Protein AF-A0A4Q6J712-F1 (afdb_monomer_lite)

Secondary structure (DSSP, 8-state):
-----SSTTTS-HHHHHHHHHHHHHHHH--SS-----HHHHHHHHHHHHHHHHHTTTHHHHHHHHHHHHHTTSSPPPHHHHHHHHHHHHSPPPHHHHHHHHHHTTS--

pLDDT: mean 82.91, std 13.3, range [40.34, 94.38]

Radius of gyration: 16.76 Å; chains: 1; bounding box: 39×38×44 Å

Foldseek 3Di:
DPDVDPALLVDDLVRLVVLLVVLVCLLVPPPPPDDPDPVSVVSNVVSVVSNCRSLVCLVVVLVVVVVCVVVVVDDADPVRVVVSVVPNPDDRHSVSVNVVCVVVVVDD

Sequence (108 aa):
MNIDVDFPYELTKEQWGAARGNAREQMRGNNVQVRCTKSAHSGMISAAKMLDWLDFGVRKDLEEQLKQVQSGQKVLTGFARARFIYRLEHPTSYRDVINKAKRLGLIQ

Structure (mmCIF, N/CA/C/O backbone):
data_AF-A0A4Q6J712-F1
#
_entry.id   AF-A0A4Q6J712-F1
#
loop_
_atom_site.group_PDB
_atom_site.id
_atom_site.type_symbol
_atom_site.label_atom_id
_atom_site.label_alt_id
_atom_site.label_comp_id
_atom_site.label_asym_id
_atom_site.label_entity_id
_atom_site.label_seq_id
_atom_site.pdbx_PDB_ins_code
_atom_site.Cartn_x
_atom_site.Cartn_y
_atom_site.Cartn_z
_atom_site.occupancy
_atom_site.B_iso_or_equiv
_atom_site.auth_seq_id
_atom_site.auth_comp_id
_atom_site.auth_asym_id
_atom_site.auth_atom_id
_atom_site.pdbx_PDB_model_num
ATOM 1 N N . MET A 1 1 ? 13.234 -9.774 -19.012 1.00 40.34 1 MET A N 1
ATOM 2 C CA . MET A 1 1 ? 12.251 -10.627 -18.318 1.00 40.34 1 MET A CA 1
ATOM 3 C C . MET A 1 1 ? 10.941 -9.853 -18.326 1.00 40.34 1 MET A C 1
ATOM 5 O O . MET A 1 1 ? 10.779 -8.965 -17.503 1.00 40.34 1 MET A O 1
ATOM 9 N N . ASN A 1 2 ? 10.097 -10.066 -19.343 1.00 40.88 2 ASN A N 1
ATOM 10 C CA . ASN A 1 2 ? 8.717 -9.576 -19.313 1.00 40.88 2 ASN A CA 1
ATOM 11 C C . ASN A 1 2 ? 7.984 -10.528 -18.383 1.00 40.88 2 ASN A C 1
ATOM 13 O O . ASN A 1 2 ? 7.743 -11.676 -18.742 1.00 40.88 2 ASN A O 1
ATOM 17 N N . ILE A 1 3 ? 7.789 -10.097 -17.146 1.00 48.16 3 ILE A N 1
ATOM 18 C CA . ILE A 1 3 ? 6.886 -10.782 -16.240 1.00 48.16 3 ILE A CA 1
ATOM 19 C C . ILE A 1 3 ? 5.553 -10.084 -16.500 1.00 48.16 3 ILE A C 1
ATOM 21 O O . ILE A 1 3 ? 5.432 -8.896 -16.196 1.00 48.16 3 ILE A O 1
ATOM 25 N N . ASP A 1 4 ? 4.623 -10.779 -17.156 1.00 61.62 4 ASP A N 1
ATOM 26 C CA . ASP A 1 4 ? 3.230 -10.347 -17.303 1.00 61.62 4 ASP A CA 1
ATOM 27 C C . ASP A 1 4 ? 2.597 -10.392 -15.910 1.00 61.62 4 ASP A C 1
ATOM 29 O O . ASP A 1 4 ? 2.051 -11.404 -15.482 1.00 61.62 4 ASP A O 1
ATOM 33 N N . VAL A 1 5 ? 2.829 -9.328 -15.143 1.00 73.62 5 VAL A N 1
ATOM 34 C CA . VAL A 1 5 ? 2.343 -9.177 -13.775 1.00 73.62 5 VAL A CA 1
ATOM 35 C C . VAL A 1 5 ? 1.210 -8.183 -13.800 1.00 73.62 5 VAL A C 1
ATOM 37 O O . VAL A 1 5 ? 1.431 -6.985 -13.999 1.00 73.62 5 VAL A O 1
ATOM 40 N N . ASP A 1 6 ? 0.010 -8.682 -13.546 1.00 81.75 6 ASP A N 1
ATOM 41 C CA . ASP A 1 6 ? -1.177 -7.845 -13.481 1.00 81.75 6 ASP A CA 1
ATOM 42 C C . ASP A 1 6 ? -1.230 -7.104 -12.138 1.00 81.75 6 ASP A C 1
ATOM 44 O O . ASP A 1 6 ? -1.697 -5.958 -12.062 1.00 81.75 6 ASP A O 1
ATOM 48 N N . PHE A 1 7 ? -0.683 -7.713 -11.071 1.00 86.50 7 PHE A N 1
ATOM 49 C CA . PHE A 1 7 ? -0.793 -7.170 -9.719 1.00 86.50 7 PHE A CA 1
ATOM 50 C C . PHE A 1 7 ? 0.498 -7.185 -8.881 1.00 86.50 7 PHE A C 1
ATOM 52 O O . PHE A 1 7 ? 1.276 -8.135 -8.886 1.00 86.50 7 PHE A O 1
ATOM 59 N N . PRO A 1 8 ? 0.706 -6.171 -8.020 1.00 88.44 8 PRO A N 1
ATOM 60 C CA . PRO A 1 8 ? 1.945 -6.017 -7.251 1.00 88.44 8 PRO A CA 1
ATOM 61 C C . PRO A 1 8 ? 2.172 -7.103 -6.188 1.00 88.44 8 PRO A C 1
ATOM 63 O O . PRO A 1 8 ? 3.296 -7.243 -5.710 1.00 88.44 8 PRO A O 1
ATOM 66 N N . TYR A 1 9 ? 1.134 -7.846 -5.782 1.00 90.62 9 TYR A N 1
ATOM 67 C CA . TYR A 1 9 ? 1.257 -8.957 -4.830 1.00 90.62 9 TYR A CA 1
ATOM 68 C C . TYR A 1 9 ? 1.797 -10.246 -5.468 1.00 90.62 9 TYR A C 1
ATOM 70 O O . TYR A 1 9 ? 2.195 -11.146 -4.736 1.00 90.62 9 TYR A O 1
ATOM 78 N N . GLU A 1 10 ? 1.827 -10.330 -6.800 1.00 90.75 10 GLU A N 1
ATOM 79 C CA . GLU A 1 10 ? 2.371 -11.473 -7.549 1.00 90.75 10 GLU A CA 1
ATOM 80 C C . GLU A 1 10 ? 3.896 -11.376 -7.708 1.00 90.75 10 GLU A C 1
ATOM 82 O O . GLU A 1 10 ? 4.577 -12.381 -7.899 1.00 90.75 10 GLU A O 1
ATOM 87 N N . LEU A 1 11 ? 4.452 -10.165 -7.578 1.00 90.25 11 LEU A N 1
ATOM 88 C CA . LEU A 1 11 ? 5.896 -9.942 -7.513 1.00 90.25 11 LEU A CA 1
ATOM 89 C C . LEU A 1 11 ? 6.480 -10.603 -6.273 1.00 90.25 11 LEU A C 1
ATOM 91 O O . LEU A 1 11 ? 5.859 -10.572 -5.216 1.00 90.25 11 LEU A O 1
ATOM 95 N N . THR A 1 12 ? 7.723 -11.075 -6.334 1.00 92.25 12 THR A N 1
ATOM 96 C CA . THR A 1 12 ? 8.457 -11.407 -5.107 1.00 92.25 12 THR A CA 1
ATOM 97 C C . THR A 1 12 ? 8.766 -10.140 -4.299 1.00 92.25 12 THR A C 1
ATOM 99 O O . THR A 1 12 ? 8.813 -9.026 -4.827 1.00 92.25 12 THR A O 1
ATOM 102 N N . LYS A 1 13 ? 9.046 -10.293 -2.997 1.00 91.88 13 LYS A N 1
ATOM 103 C CA . LYS A 1 13 ? 9.449 -9.170 -2.127 1.00 91.88 13 LYS A CA 1
ATOM 104 C C . LYS A 1 13 ? 10.646 -8.393 -2.693 1.00 91.88 13 LYS A C 1
ATOM 106 O O . LYS A 1 13 ? 10.699 -7.171 -2.567 1.00 91.88 13 LYS A O 1
ATOM 111 N N . GLU A 1 14 ? 11.600 -9.102 -3.287 1.00 92.38 14 GLU A N 1
ATOM 112 C CA . GLU A 1 14 ? 12.807 -8.531 -3.892 1.00 92.38 14 GLU A CA 1
ATOM 113 C C . GLU A 1 14 ? 12.472 -7.742 -5.158 1.00 92.38 14 GLU A C 1
ATOM 115 O O . GLU A 1 14 ? 12.893 -6.594 -5.287 1.00 92.38 14 GLU A O 1
ATOM 120 N N . GLN A 1 15 ? 11.646 -8.309 -6.043 1.00 91.81 15 GLN A N 1
ATOM 121 C CA . GLN A 1 15 ? 11.182 -7.638 -7.260 1.00 91.81 15 GLN A CA 1
ATOM 122 C C . GLN A 1 15 ? 10.377 -6.377 -6.938 1.00 91.81 15 GLN A C 1
ATOM 124 O O . GLN A 1 15 ? 10.630 -5.315 -7.506 1.00 91.81 15 GLN A O 1
ATOM 129 N N . TRP A 1 16 ? 9.455 -6.464 -5.976 1.00 93.19 16 TRP A N 1
ATOM 130 C CA . TRP A 1 16 ? 8.687 -5.314 -5.504 1.00 93.19 16 TRP A CA 1
ATOM 131 C C . TRP A 1 16 ? 9.599 -4.244 -4.893 1.00 93.19 16 TRP A C 1
ATOM 133 O O . TRP A 1 16 ? 9.451 -3.055 -5.179 1.00 93.19 16 TRP A O 1
ATOM 143 N N . GLY A 1 17 ? 10.576 -4.658 -4.079 1.00 90.38 17 GLY A N 1
ATOM 144 C CA . GLY A 1 17 ? 11.555 -3.761 -3.466 1.00 90.38 17 GLY A CA 1
ATOM 145 C C . GLY A 1 17 ? 12.397 -3.018 -4.504 1.00 90.38 17 GLY A C 1
ATOM 146 O O . GLY A 1 17 ? 12.526 -1.796 -4.417 1.00 90.38 17 GLY A O 1
ATOM 147 N N . ALA A 1 18 ? 12.903 -3.734 -5.509 1.00 89.94 18 ALA A N 1
ATOM 148 C CA . ALA A 1 18 ? 13.672 -3.165 -6.610 1.00 89.94 18 ALA A CA 1
ATOM 149 C C . ALA A 1 18 ? 12.828 -2.196 -7.455 1.00 89.94 18 ALA A C 1
ATOM 151 O O . ALA A 1 18 ? 13.234 -1.054 -7.669 1.00 89.94 18 ALA A O 1
ATOM 152 N N . ALA A 1 19 ? 11.619 -2.598 -7.863 1.00 89.56 19 ALA A N 1
ATOM 153 C CA . ALA A 1 19 ? 10.712 -1.750 -8.641 1.00 89.56 19 ALA A CA 1
ATOM 154 C C . ALA A 1 19 ? 10.364 -0.451 -7.898 1.00 89.56 19 ALA A C 1
ATOM 156 O O . ALA A 1 19 ? 10.378 0.638 -8.477 1.00 89.56 19 ALA A O 1
ATOM 157 N N . ARG A 1 20 ? 10.111 -0.547 -6.588 1.00 89.75 20 ARG A N 1
ATOM 158 C CA . ARG A 1 20 ? 9.811 0.613 -5.747 1.00 89.75 20 ARG A CA 1
ATOM 159 C C . ARG A 1 20 ? 11.020 1.518 -5.535 1.00 89.75 20 ARG A C 1
ATOM 161 O O . ARG A 1 20 ? 10.856 2.738 -5.504 1.00 89.75 20 ARG A O 1
ATOM 168 N N . GLY A 1 21 ? 12.211 0.941 -5.375 1.00 88.19 21 GLY A N 1
ATOM 169 C CA . GLY A 1 21 ? 13.473 1.678 -5.307 1.00 88.19 21 GLY A CA 1
ATOM 170 C C . GLY A 1 21 ? 13.701 2.501 -6.573 1.00 88.19 21 GLY A C 1
ATOM 171 O O . GLY A 1 21 ? 13.834 3.720 -6.486 1.00 88.19 21 GLY A O 1
ATOM 172 N N . ASN A 1 22 ? 13.600 1.855 -7.735 1.00 87.69 22 ASN A N 1
ATOM 173 C CA . ASN A 1 22 ? 13.773 2.488 -9.043 1.00 87.69 22 ASN A CA 1
ATOM 174 C C . ASN A 1 22 ? 12.756 3.615 -9.278 1.00 87.69 22 ASN A C 1
ATOM 176 O O . ASN A 1 22 ? 13.125 4.715 -9.681 1.00 87.69 22 ASN A O 1
ATOM 180 N N . ALA A 1 23 ? 11.473 3.383 -8.981 1.00 86.88 23 ALA A N 1
ATOM 181 C CA . ALA A 1 23 ? 10.446 4.413 -9.136 1.00 86.88 23 ALA A CA 1
ATOM 182 C C . ALA A 1 23 ? 10.679 5.612 -8.194 1.00 86.88 23 ALA A C 1
ATOM 184 O O . ALA A 1 23 ? 10.456 6.762 -8.570 1.00 86.88 23 ALA A O 1
ATOM 185 N N . ARG A 1 24 ? 11.180 5.380 -6.973 1.00 85.81 24 ARG A N 1
ATOM 186 C CA . ARG A 1 24 ? 11.558 6.466 -6.053 1.00 85.81 24 ARG A CA 1
ATOM 187 C C . ARG A 1 24 ? 12.774 7.244 -6.529 1.00 85.81 24 ARG A C 1
ATOM 189 O O . ARG A 1 24 ? 12.794 8.460 -6.376 1.00 85.81 24 ARG A O 1
ATOM 196 N N . GLU A 1 25 ? 13.770 6.566 -7.078 1.00 84.62 25 GLU A N 1
ATOM 197 C CA . GLU A 1 25 ? 14.951 7.205 -7.654 1.00 84.62 25 GLU A CA 1
ATOM 198 C C . GLU A 1 25 ? 14.566 8.099 -8.841 1.00 84.62 25 GLU A C 1
ATOM 200 O O . GLU A 1 25 ? 14.935 9.271 -8.876 1.00 84.62 25 GLU A O 1
ATOM 205 N N . GLN A 1 26 ? 13.695 7.605 -9.726 1.00 81.44 26 GLN A N 1
ATOM 206 C CA . GLN A 1 26 ? 13.124 8.397 -10.818 1.00 81.44 26 GLN A CA 1
ATOM 207 C C . GLN A 1 26 ? 12.333 9.614 -10.312 1.00 81.44 26 GLN A C 1
ATOM 209 O O . GLN A 1 26 ? 12.466 10.702 -10.869 1.00 81.44 26 GLN A O 1
ATOM 214 N N . MET A 1 27 ? 11.546 9.460 -9.239 1.00 77.75 27 MET A N 1
ATOM 215 C CA . MET A 1 27 ? 10.787 10.558 -8.621 1.00 77.75 27 MET A CA 1
ATOM 216 C C . MET A 1 27 ? 11.663 11.605 -7.938 1.00 77.75 27 MET A C 1
ATOM 218 O O . MET A 1 27 ? 11.317 12.785 -7.952 1.00 77.75 27 MET A O 1
ATOM 222 N N . ARG A 1 28 ? 12.782 11.197 -7.327 1.00 73.19 28 ARG A N 1
ATOM 223 C CA . ARG A 1 28 ? 13.741 12.141 -6.737 1.00 73.19 28 ARG A CA 1
ATOM 224 C C . ARG A 1 28 ? 14.414 13.005 -7.801 1.00 73.19 28 ARG A C 1
ATOM 226 O O . ARG A 1 28 ? 14.949 14.051 -7.452 1.00 73.19 28 ARG A O 1
ATOM 233 N N . GLY A 1 29 ? 14.330 12.587 -9.067 1.00 63.44 29 GLY A N 1
ATOM 234 C CA . GLY A 1 29 ? 15.176 13.081 -10.133 1.00 63.44 29 GLY A CA 1
ATOM 235 C C . GLY A 1 29 ? 16.582 12.584 -9.848 1.00 63.44 29 GLY A C 1
ATOM 236 O O . GLY A 1 29 ? 17.141 12.882 -8.794 1.00 63.44 29 GLY A O 1
ATOM 237 N N . ASN A 1 30 ? 17.156 11.793 -10.755 1.00 56.06 30 ASN A N 1
ATOM 238 C CA . ASN A 1 30 ? 18.587 11.497 -10.719 1.00 56.06 30 ASN A CA 1
ATOM 239 C C . ASN A 1 30 ? 19.321 12.781 -10.307 1.00 56.06 30 ASN A C 1
ATOM 241 O O . ASN A 1 30 ? 19.102 13.795 -10.959 1.00 56.06 30 ASN A O 1
ATOM 245 N N . ASN A 1 31 ? 20.168 12.756 -9.269 1.00 49.97 31 ASN A N 1
ATOM 246 C CA . ASN A 1 31 ? 20.982 13.895 -8.780 1.00 49.97 31 ASN A CA 1
ATOM 247 C C . ASN A 1 31 ? 21.884 14.549 -9.862 1.00 49.97 31 ASN A C 1
ATOM 249 O O . ASN A 1 31 ? 22.738 15.383 -9.577 1.00 49.97 31 ASN A O 1
ATOM 253 N N . VAL A 1 32 ? 21.725 14.140 -11.113 1.00 51.25 32 VAL A N 1
ATOM 254 C CA . VAL A 1 32 ? 22.223 14.752 -12.328 1.00 51.25 32 VAL A CA 1
ATOM 255 C C . VAL A 1 32 ? 21.392 16.008 -12.589 1.00 51.25 32 VAL A C 1
ATOM 257 O O . VAL A 1 32 ? 20.167 15.967 -12.538 1.00 51.25 32 VAL A O 1
ATOM 260 N N . GLN A 1 33 ? 22.036 17.133 -12.897 1.00 48.88 33 GLN A N 1
ATOM 261 C CA . GLN A 1 33 ? 21.367 18.341 -13.393 1.00 48.88 33 GLN A CA 1
ATOM 262 C C . GLN A 1 33 ? 20.670 18.050 -14.734 1.00 48.88 33 GLN A C 1
ATOM 264 O O . GLN A 1 33 ? 21.153 18.401 -15.808 1.00 48.88 33 GLN A O 1
ATOM 269 N N . VAL A 1 34 ? 19.527 17.374 -14.704 1.00 52.91 34 VAL A N 1
ATOM 270 C CA . VAL A 1 34 ? 18.690 17.200 -15.880 1.00 52.91 34 VAL A CA 1
ATOM 271 C C . VAL A 1 34 ? 17.963 18.524 -16.053 1.00 52.91 34 VAL A C 1
ATOM 273 O O . VAL A 1 34 ? 17.148 18.902 -15.212 1.00 52.91 34 VAL A O 1
ATOM 276 N N . ARG A 1 35 ? 18.260 19.264 -17.132 1.00 52.31 35 ARG A N 1
ATOM 277 C CA . ARG A 1 35 ? 17.396 20.371 -17.573 1.00 52.31 35 ARG A CA 1
ATOM 278 C C . ARG A 1 35 ? 15.958 19.857 -17.540 1.00 52.31 35 ARG A C 1
ATOM 280 O O . ARG A 1 35 ? 15.673 18.863 -18.209 1.00 52.31 35 ARG A O 1
ATOM 287 N N . CYS A 1 36 ? 15.075 20.509 -16.780 1.00 53.47 36 CYS A N 1
ATOM 288 C CA . CYS A 1 36 ? 13.650 20.184 -16.759 1.00 53.47 36 CYS A CA 1
ATOM 289 C C . CYS A 1 36 ? 13.097 20.262 -18.188 1.00 53.47 36 CYS A C 1
ATOM 291 O O . CYS A 1 36 ? 12.796 21.331 -18.711 1.00 53.47 36 CYS A O 1
ATOM 293 N N . THR A 1 37 ? 13.023 19.110 -18.841 1.00 60.28 37 THR A N 1
ATOM 294 C CA . THR A 1 37 ? 12.505 18.916 -20.193 1.00 60.28 37 THR A CA 1
ATOM 295 C C . THR A 1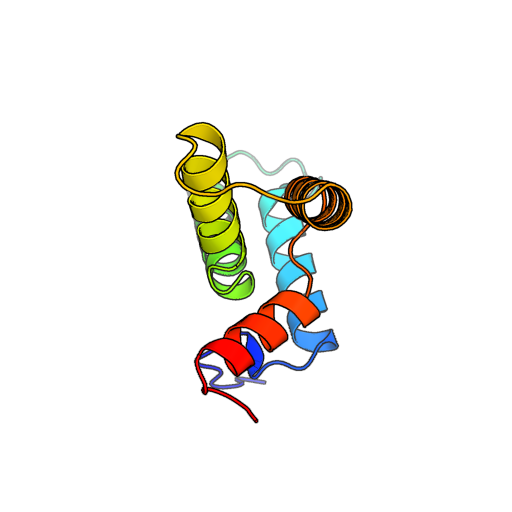 37 ? 11.146 18.227 -20.08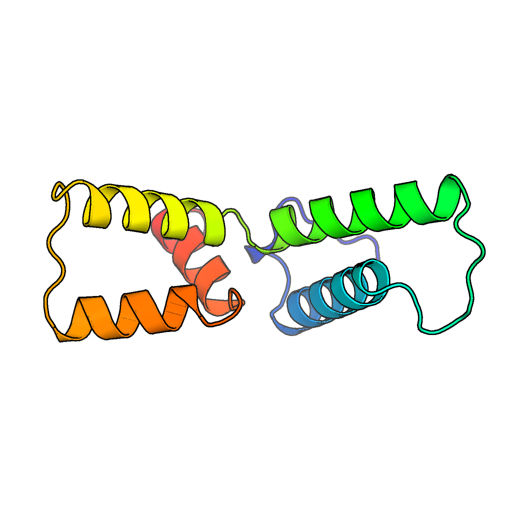4 1.00 60.28 37 THR A C 1
ATOM 297 O O . THR A 1 37 ? 10.851 17.566 -19.086 1.00 60.28 37 THR A O 1
ATOM 300 N N . LYS A 1 38 ? 10.288 18.355 -21.106 1.00 58.84 38 LYS A N 1
ATOM 301 C CA . LYS A 1 38 ? 8.964 17.696 -21.121 1.00 58.84 38 LYS A CA 1
ATOM 302 C C . LYS A 1 38 ? 9.054 16.172 -20.904 1.00 58.84 38 LYS A C 1
ATOM 304 O O . LYS A 1 38 ? 8.167 15.591 -20.286 1.00 58.84 38 LYS A O 1
ATOM 309 N N . SER A 1 39 ? 10.138 15.537 -21.352 1.00 60.75 39 SER A N 1
ATOM 310 C CA . SER A 1 39 ? 10.420 14.110 -21.144 1.00 60.75 39 SER A CA 1
ATOM 311 C C . SER A 1 39 ? 10.693 13.759 -19.677 1.00 60.75 39 SER A C 1
ATOM 313 O O . SER A 1 39 ? 10.166 12.760 -19.190 1.00 60.75 39 SER A O 1
ATOM 315 N N . ALA A 1 40 ? 11.434 14.596 -18.943 1.00 59.12 40 ALA A N 1
ATOM 316 C CA . ALA A 1 40 ? 11.674 14.404 -17.510 1.00 59.12 40 ALA A CA 1
ATOM 317 C C . ALA A 1 40 ? 10.365 14.458 -16.698 1.00 59.12 40 ALA A C 1
ATOM 319 O O . ALA A 1 40 ? 10.146 13.636 -15.810 1.00 59.12 40 ALA A O 1
ATOM 320 N N . HIS A 1 41 ? 9.448 15.360 -17.069 1.00 63.31 41 HIS A N 1
ATOM 321 C CA . HIS A 1 41 ? 8.124 15.450 -16.448 1.00 63.31 41 HIS A CA 1
ATOM 322 C C . HIS A 1 41 ? 7.278 14.185 -16.686 1.00 63.31 41 HIS A C 1
ATOM 324 O O . HIS A 1 41 ? 6.654 13.667 -15.761 1.00 63.31 41 HIS A O 1
ATOM 330 N N . SER A 1 42 ? 7.311 13.632 -17.905 1.00 74.62 42 SER A N 1
ATOM 331 C CA . SER A 1 42 ? 6.629 12.370 -18.226 1.00 74.62 42 SER A CA 1
ATOM 332 C C . SER A 1 42 ? 7.181 11.185 -17.423 1.00 74.62 42 SER A C 1
ATOM 334 O O . SER A 1 42 ? 6.412 10.323 -16.996 1.00 74.62 42 SER A O 1
ATOM 336 N N . GLY A 1 43 ? 8.497 11.151 -17.186 1.00 77.00 43 GLY A N 1
ATOM 337 C CA . GLY A 1 43 ? 9.145 10.122 -16.367 1.00 77.00 43 GLY A CA 1
ATOM 338 C C . GLY A 1 43 ? 8.679 10.148 -14.911 1.00 77.00 43 GLY A C 1
ATOM 339 O O . GLY A 1 43 ? 8.307 9.110 -14.369 1.00 77.00 43 GLY A O 1
ATOM 340 N N . MET A 1 44 ? 8.596 11.336 -14.304 1.00 80.25 44 MET A N 1
ATOM 341 C CA . MET A 1 44 ? 8.083 11.494 -12.936 1.00 80.25 44 MET A CA 1
ATOM 342 C C . MET A 1 44 ? 6.618 11.060 -12.815 1.00 80.25 44 MET A C 1
ATOM 344 O O . MET A 1 44 ? 6.260 10.355 -11.877 1.00 80.25 44 MET A O 1
ATOM 348 N N . ILE A 1 45 ? 5.765 11.416 -13.782 1.00 83.81 45 ILE A N 1
ATOM 349 C CA . ILE A 1 45 ? 4.359 10.978 -13.782 1.00 83.81 45 ILE A CA 1
ATOM 350 C C . ILE A 1 45 ? 4.267 9.450 -13.861 1.00 83.81 45 ILE A C 1
ATOM 352 O O . ILE A 1 45 ? 3.483 8.839 -13.133 1.00 83.81 45 ILE A O 1
ATOM 356 N N . SER A 1 46 ? 5.067 8.821 -14.726 1.00 84.56 46 SER A N 1
ATOM 357 C CA . SER A 1 46 ? 5.106 7.361 -14.845 1.00 84.56 46 SER A CA 1
ATOM 358 C C . SER A 1 46 ? 5.561 6.702 -13.543 1.00 84.56 46 SER A C 1
ATOM 360 O O . SER A 1 46 ? 4.946 5.740 -13.087 1.00 84.56 46 SER A O 1
ATOM 362 N N . ALA A 1 47 ? 6.597 7.248 -12.906 1.00 85.81 47 ALA A N 1
ATOM 363 C CA . ALA A 1 47 ? 7.100 6.754 -11.633 1.00 85.81 47 ALA A CA 1
ATOM 364 C C . ALA A 1 47 ? 6.071 6.916 -10.500 1.00 85.81 47 ALA A C 1
ATOM 366 O O . ALA A 1 47 ? 5.880 5.996 -9.706 1.00 85.81 47 ALA A O 1
ATOM 367 N N . ALA A 1 48 ? 5.342 8.036 -10.457 1.00 86.44 48 ALA A N 1
ATOM 368 C CA . ALA A 1 48 ? 4.252 8.246 -9.506 1.00 86.44 48 ALA A CA 1
ATOM 369 C C . ALA A 1 48 ? 3.116 7.225 -9.694 1.00 86.44 48 ALA A C 1
ATOM 371 O O . ALA A 1 48 ? 2.656 6.633 -8.718 1.00 86.44 48 ALA A O 1
ATOM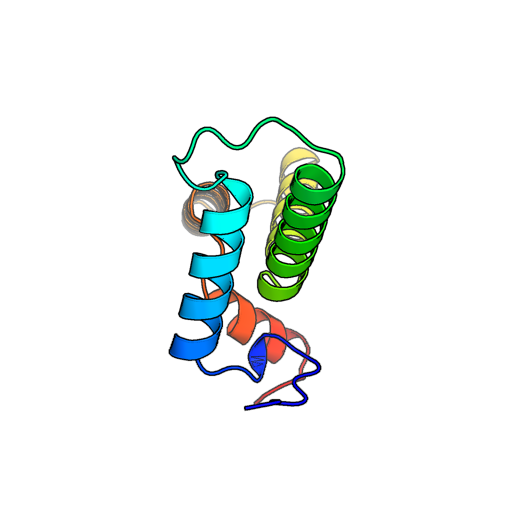 372 N N . LYS A 1 49 ? 2.706 6.962 -10.944 1.00 87.88 49 LYS A N 1
ATOM 373 C CA . LYS A 1 49 ? 1.710 5.923 -11.261 1.00 87.88 49 LYS A CA 1
ATOM 374 C C . LYS A 1 49 ? 2.189 4.530 -10.856 1.00 87.88 49 LYS A C 1
ATOM 376 O O . LYS A 1 49 ? 1.414 3.763 -10.293 1.00 87.88 49 LYS A O 1
ATOM 381 N N . MET A 1 50 ? 3.465 4.224 -11.091 1.00 88.62 50 MET A N 1
ATOM 382 C CA . MET A 1 50 ? 4.069 2.956 -10.683 1.00 88.62 50 MET A CA 1
ATOM 383 C C . MET A 1 50 ? 4.077 2.798 -9.160 1.00 88.62 50 MET A C 1
ATOM 385 O O . MET A 1 50 ? 3.774 1.722 -8.657 1.00 88.62 50 MET A O 1
ATOM 389 N N . LEU A 1 51 ? 4.383 3.861 -8.408 1.00 88.94 51 LEU A N 1
ATOM 390 C CA . LEU A 1 51 ? 4.325 3.831 -6.945 1.00 88.94 51 LEU A CA 1
ATOM 391 C C . LEU A 1 51 ? 2.898 3.628 -6.424 1.00 88.94 51 LEU A C 1
ATOM 393 O O . LEU A 1 51 ? 2.726 2.841 -5.497 1.00 88.94 51 LEU A O 1
ATOM 397 N N . ASP A 1 52 ? 1.890 4.276 -7.019 1.00 89.06 52 ASP A N 1
ATOM 398 C CA . ASP A 1 52 ? 0.480 4.061 -6.646 1.00 89.06 52 ASP A CA 1
ATOM 399 C C . ASP A 1 52 ? 0.034 2.618 -6.941 1.00 89.06 52 ASP A C 1
ATOM 401 O O . ASP A 1 52 ? -0.613 1.982 -6.105 1.00 89.06 52 ASP A O 1
ATOM 405 N N . TRP A 1 53 ? 0.449 2.067 -8.089 1.00 91.62 53 TRP A N 1
ATOM 406 C CA . TRP A 1 53 ? 0.218 0.661 -8.425 1.00 91.62 53 TRP A CA 1
ATOM 407 C C . TRP A 1 53 ? 0.911 -0.278 -7.427 1.00 91.62 53 TRP A C 1
ATOM 409 O O . TRP A 1 53 ? 0.249 -1.136 -6.851 1.00 91.62 53 TRP A O 1
ATOM 419 N N . LEU A 1 54 ? 2.203 -0.072 -7.134 1.00 91.38 54 LEU A N 1
ATOM 420 C CA . LEU A 1 54 ? 2.983 -0.881 -6.183 1.00 91.38 54 LEU A CA 1
ATOM 421 C C . LEU A 1 54 ? 2.436 -0.829 -4.753 1.00 91.38 54 LEU A C 1
ATOM 423 O O . LEU A 1 54 ? 2.527 -1.820 -4.027 1.00 91.38 54 LEU A O 1
ATOM 427 N N . ASP A 1 55 ? 1.882 0.310 -4.337 1.00 91.00 55 ASP A N 1
ATOM 428 C CA . ASP A 1 55 ? 1.251 0.469 -3.029 1.00 91.00 55 ASP A CA 1
ATOM 429 C C . ASP A 1 55 ? -0.106 -0.260 -2.949 1.00 91.00 55 ASP A C 1
ATOM 431 O O . ASP A 1 55 ? -0.644 -0.416 -1.853 1.00 91.00 55 ASP A O 1
ATOM 435 N N . PHE A 1 56 ? -0.661 -0.735 -4.073 1.00 91.88 56 PHE A N 1
ATOM 436 C CA . PHE A 1 56 ? -1.884 -1.546 -4.154 1.00 91.88 56 PHE A CA 1
ATOM 437 C C . PHE A 1 56 ? -3.091 -0.912 -3.435 1.00 91.88 56 PHE A C 1
ATOM 439 O O . PHE A 1 56 ? -3.927 -1.576 -2.817 1.00 91.88 56 PHE A O 1
ATOM 446 N N . GLY A 1 57 ? -3.156 0.421 -3.425 1.00 87.88 57 GLY A N 1
ATOM 447 C CA . GLY A 1 57 ? -4.163 1.180 -2.685 1.00 87.88 57 GLY A CA 1
ATOM 448 C C . GLY A 1 57 ? -4.110 1.003 -1.160 1.00 87.88 57 GLY A C 1
ATOM 449 O O . GLY A 1 57 ? -5.048 1.405 -0.486 1.00 87.88 57 GLY A O 1
ATOM 450 N N . VAL A 1 58 ? -3.058 0.409 -0.586 1.00 89.38 58 VAL A N 1
ATOM 451 C CA . VAL A 1 58 ? -2.890 0.305 0.876 1.00 89.38 58 VAL A CA 1
ATOM 452 C C . VAL A 1 58 ? -2.902 1.694 1.513 1.00 89.38 58 VAL A C 1
ATOM 454 O O . VAL A 1 58 ? -3.498 1.883 2.574 1.00 89.38 58 VAL A O 1
ATOM 457 N N . ARG A 1 59 ? -2.279 2.682 0.856 1.00 87.56 59 ARG A N 1
ATOM 458 C CA . ARG A 1 59 ? -2.273 4.065 1.339 1.00 87.56 59 ARG A CA 1
ATOM 459 C C . ARG A 1 59 ? -3.665 4.697 1.301 1.00 87.56 59 ARG A C 1
ATOM 461 O O . ARG A 1 59 ? -4.053 5.324 2.281 1.00 87.56 59 ARG A O 1
ATOM 468 N N . LYS A 1 60 ? -4.431 4.451 0.235 1.00 88.38 60 LYS A N 1
ATOM 469 C CA . LYS A 1 60 ? -5.821 4.920 0.096 1.00 88.38 60 LYS A CA 1
ATOM 470 C C . LYS A 1 60 ? -6.702 4.370 1.225 1.00 88.38 60 LYS A C 1
ATOM 472 O O . LYS A 1 60 ? -7.395 5.144 1.877 1.00 88.38 60 LYS A O 1
ATOM 477 N N . ASP A 1 61 ? -6.580 3.079 1.546 1.00 89.00 61 ASP A N 1
ATOM 478 C CA . ASP A 1 61 ? -7.313 2.471 2.668 1.00 89.00 61 ASP A CA 1
ATOM 479 C C . ASP A 1 61 ? -6.933 3.108 4.021 1.00 89.00 61 ASP A C 1
ATOM 481 O O . ASP A 1 61 ? -7.778 3.273 4.901 1.00 89.00 61 ASP A O 1
ATOM 485 N N . LEU A 1 62 ? -5.650 3.439 4.224 1.00 88.38 62 LEU A N 1
ATOM 486 C CA . LEU A 1 62 ? -5.183 4.097 5.451 1.00 88.38 62 LEU A CA 1
ATOM 487 C C . LEU A 1 62 ? -5.723 5.524 5.575 1.00 88.38 62 LEU A C 1
ATOM 489 O O . LEU A 1 62 ? -6.120 5.932 6.665 1.00 88.38 62 LEU A O 1
ATOM 493 N N . GLU A 1 63 ? -5.760 6.269 4.475 1.00 90.12 63 GLU A N 1
ATOM 494 C CA . GLU A 1 63 ? -6.323 7.620 4.427 1.00 90.12 63 GLU A CA 1
ATOM 495 C C . GLU A 1 63 ? -7.835 7.616 4.666 1.00 90.12 63 GLU A C 1
ATOM 497 O O . GLU A 1 63 ? -8.351 8.467 5.390 1.00 90.12 63 GLU A O 1
ATOM 502 N N . GLU A 1 64 ? -8.556 6.636 4.123 1.00 91.44 64 GLU A N 1
ATOM 503 C CA . GLU A 1 64 ? -9.982 6.465 4.395 1.00 91.44 64 GLU A CA 1
ATOM 504 C C . GLU A 1 64 ? -10.236 6.145 5.873 1.00 91.44 64 GLU A C 1
ATOM 506 O O . GLU A 1 64 ? -11.081 6.771 6.516 1.00 91.44 64 GLU A O 1
ATOM 511 N N . GLN A 1 65 ? -9.442 5.244 6.457 1.00 89.06 65 GLN A N 1
ATOM 512 C CA . GLN A 1 65 ? -9.510 4.970 7.891 1.00 89.06 65 GLN A CA 1
ATOM 513 C C . GLN A 1 65 ? -9.193 6.212 8.727 1.00 89.06 65 GLN A C 1
ATOM 515 O O . GLN A 1 65 ? -9.824 6.415 9.762 1.00 89.06 65 GLN A O 1
ATOM 520 N N . LEU A 1 66 ? -8.259 7.062 8.288 1.00 91.06 66 LEU A N 1
ATOM 521 C CA . LEU A 1 66 ? -7.947 8.314 8.976 1.00 91.06 66 LEU A CA 1
ATOM 522 C C . LEU A 1 66 ? -9.161 9.249 8.975 1.00 91.06 66 LEU A C 1
ATOM 524 O O . LEU A 1 66 ? -9.505 9.782 10.027 1.00 91.06 66 LEU A O 1
ATOM 528 N N . LYS A 1 67 ? -9.854 9.388 7.839 1.00 92.75 67 LYS A N 1
ATOM 529 C CA . LYS A 1 67 ? -11.089 10.186 7.735 1.00 92.75 67 LYS A CA 1
ATOM 530 C C . LYS A 1 67 ? -12.203 9.646 8.636 1.00 92.75 67 LYS A C 1
ATOM 532 O O . LYS A 1 67 ? -12.891 10.423 9.297 1.00 92.75 67 LYS A O 1
A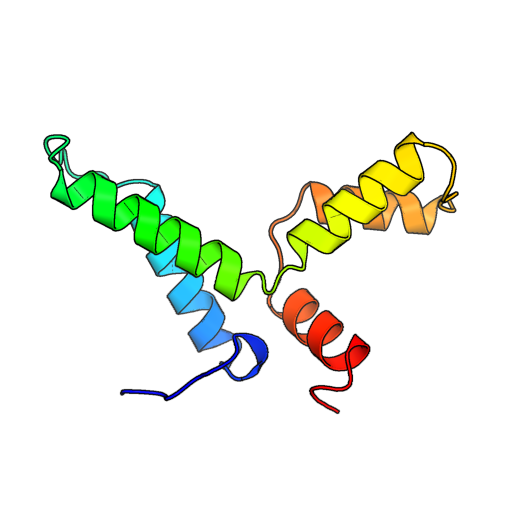TOM 537 N N . GLN A 1 68 ? -12.362 8.325 8.722 1.00 91.38 68 GLN A N 1
ATOM 538 C CA . GLN A 1 68 ? -13.332 7.693 9.629 1.00 91.38 68 GLN A CA 1
ATOM 539 C C . GLN A 1 68 ? -12.995 7.945 11.106 1.00 91.38 68 GLN A C 1
ATOM 541 O O . GLN A 1 68 ? -13.887 8.153 11.924 1.00 91.38 68 GLN A O 1
ATOM 546 N N . VAL A 1 69 ? -11.705 7.956 11.458 1.00 90.44 69 VAL A N 1
ATOM 547 C CA . VAL A 1 69 ? -11.253 8.282 12.819 1.00 90.44 69 VAL A CA 1
ATOM 548 C C . VAL A 1 69 ? -11.478 9.762 13.132 1.00 90.44 69 VAL A C 1
ATOM 550 O O . VAL A 1 69 ? -11.997 10.086 14.195 1.00 90.44 69 VAL A O 1
ATOM 553 N N . GLN A 1 70 ? -11.141 10.662 12.205 1.00 90.69 70 GLN A N 1
ATOM 554 C CA . GLN A 1 70 ? -11.326 12.110 12.370 1.00 90.69 70 GLN A CA 1
ATOM 555 C C . GLN A 1 70 ? -12.801 12.515 12.470 1.00 90.69 70 GLN A C 1
ATOM 557 O O . GLN A 1 70 ? -13.133 13.424 13.222 1.00 90.69 70 GLN A O 1
ATOM 562 N N . SER A 1 71 ? -13.685 11.828 11.745 1.00 93.06 71 SER A N 1
ATOM 563 C CA . SER A 1 71 ? -15.138 12.042 11.812 1.00 93.06 71 SER A CA 1
ATOM 564 C C . SER A 1 71 ? -15.809 11.369 13.015 1.00 93.06 71 SER A C 1
ATOM 566 O O . SER A 1 71 ? -17.012 11.523 13.200 1.00 93.06 71 SER A O 1
ATOM 568 N N . GLY A 1 72 ? -15.067 10.605 13.825 1.00 89.44 72 GLY A N 1
ATOM 569 C CA . GLY A 1 72 ? -15.608 9.880 14.977 1.00 89.44 72 GLY A CA 1
ATOM 570 C C . GLY A 1 72 ? -16.394 8.609 14.630 1.00 89.44 72 GLY A C 1
ATOM 571 O O . GLY A 1 72 ? -16.838 7.912 15.538 1.00 89.44 72 GLY A O 1
ATOM 572 N N . GLN A 1 73 ? -16.522 8.252 13.347 1.00 90.31 73 GLN A N 1
ATOM 573 C CA . GLN A 1 73 ? -17.168 7.006 12.904 1.00 90.31 73 GLN A CA 1
ATOM 574 C C . GLN A 1 73 ? -16.403 5.754 13.348 1.00 90.31 73 GLN A C 1
ATOM 576 O O . GLN A 1 73 ? -16.979 4.675 13.477 1.00 90.31 73 GLN A O 1
ATOM 581 N N . LYS A 1 74 ? -15.092 5.888 13.575 1.00 87.25 74 LYS A N 1
ATOM 582 C CA . LYS A 1 74 ? -14.223 4.799 14.014 1.00 87.25 74 LYS A CA 1
ATOM 583 C C . LYS A 1 74 ? -13.437 5.203 15.251 1.00 87.25 74 LYS A C 1
ATOM 585 O O . LYS A 1 74 ? -12.581 6.081 15.199 1.00 87.25 74 LYS A O 1
ATOM 590 N N . VAL A 1 75 ? -13.664 4.489 16.349 1.00 88.25 75 VAL A N 1
ATOM 591 C CA . VAL A 1 75 ? -12.885 4.644 17.581 1.00 88.25 75 VAL A CA 1
ATOM 592 C C . VAL A 1 75 ? -11.784 3.587 17.609 1.00 88.25 75 VAL A C 1
ATOM 594 O O . VAL A 1 75 ? -12.044 2.392 17.476 1.00 88.25 75 VAL A O 1
ATOM 597 N N . LEU A 1 76 ? -10.535 4.025 17.765 1.00 87.62 76 LEU A N 1
ATOM 598 C CA . LEU A 1 76 ? -9.385 3.136 17.920 1.00 87.62 76 LEU A CA 1
ATOM 599 C C . LEU A 1 76 ? -9.024 3.006 19.401 1.00 87.62 76 LEU A C 1
ATOM 601 O O . LEU A 1 76 ? -8.895 4.004 20.106 1.00 87.62 76 LEU A O 1
ATOM 605 N N . THR A 1 77 ? -8.795 1.776 19.858 1.00 90.31 77 THR A N 1
ATOM 606 C CA . THR A 1 77 ? -8.219 1.510 21.185 1.00 90.31 77 THR A CA 1
ATOM 607 C C . THR A 1 77 ? -6.759 1.975 21.246 1.00 90.31 77 THR A C 1
ATOM 609 O O . THR A 1 77 ? -6.126 2.164 20.207 1.00 90.31 77 THR A O 1
ATOM 612 N N . GLY A 1 78 ? -6.186 2.141 22.446 1.00 86.12 78 GLY A N 1
ATOM 613 C CA . GLY A 1 78 ? -4.831 2.697 22.619 1.00 86.12 78 GLY A CA 1
ATOM 614 C C . GLY A 1 78 ? -3.756 2.016 21.758 1.00 86.12 78 GLY A C 1
ATOM 615 O O . GLY A 1 78 ? -3.040 2.684 21.012 1.00 86.12 78 GLY A O 1
ATOM 616 N N . PHE A 1 79 ? -3.707 0.681 21.764 1.00 89.25 79 PHE A N 1
ATOM 617 C CA . PHE A 1 79 ? -2.763 -0.077 20.934 1.00 89.25 79 PHE A CA 1
ATOM 618 C C . PHE A 1 79 ? -3.074 0.022 19.430 1.00 89.25 79 PHE A C 1
ATOM 620 O O . PHE A 1 79 ? -2.168 0.189 18.610 1.00 89.25 79 PHE A O 1
ATOM 627 N N . ALA A 1 80 ? -4.355 -0.035 19.048 1.00 86.19 80 ALA A N 1
ATOM 628 C CA . ALA A 1 80 ? -4.767 0.102 17.652 1.00 86.19 80 ALA A CA 1
ATOM 629 C C . ALA A 1 80 ? -4.426 1.491 17.092 1.00 86.19 80 ALA A C 1
ATOM 631 O O . ALA A 1 80 ? -3.998 1.602 15.944 1.00 86.19 80 ALA A O 1
ATOM 632 N N . ARG A 1 81 ? -4.545 2.535 17.919 1.00 88.38 81 ARG A N 1
ATOM 633 C CA . ARG A 1 81 ? -4.167 3.909 17.587 1.00 88.38 81 ARG A CA 1
ATOM 634 C C . ARG A 1 81 ? -2.662 4.039 17.368 1.00 88.38 81 ARG A C 1
ATOM 636 O O . ARG A 1 81 ? -2.265 4.585 16.345 1.00 88.38 81 ARG A O 1
ATOM 643 N N . ALA A 1 82 ? -1.835 3.495 18.262 1.00 88.75 82 ALA A N 1
ATOM 644 C CA . ALA A 1 82 ? -0.378 3.514 18.099 1.00 88.75 82 ALA A CA 1
ATOM 645 C C . ALA A 1 82 ? 0.059 2.815 16.799 1.00 88.75 82 ALA A C 1
ATOM 647 O O . ALA A 1 82 ? 0.822 3.369 16.010 1.00 88.75 82 ALA A O 1
ATOM 648 N N . ARG A 1 83 ? -0.503 1.631 16.515 1.00 87.69 83 ARG A N 1
ATOM 649 C CA . ARG A 1 83 ? -0.240 0.901 15.265 1.00 87.69 83 ARG A CA 1
ATOM 650 C C . ARG A 1 83 ? -0.710 1.667 14.025 1.00 87.69 83 ARG A C 1
ATOM 652 O O . ARG A 1 83 ? -0.076 1.580 12.975 1.00 87.69 83 ARG A O 1
ATOM 659 N N . PHE A 1 84 ? -1.829 2.377 14.127 1.00 87.44 84 PHE A N 1
ATOM 660 C CA . PHE A 1 84 ? -2.366 3.185 13.039 1.00 87.44 84 PHE A CA 1
ATOM 661 C C . PHE A 1 84 ? -1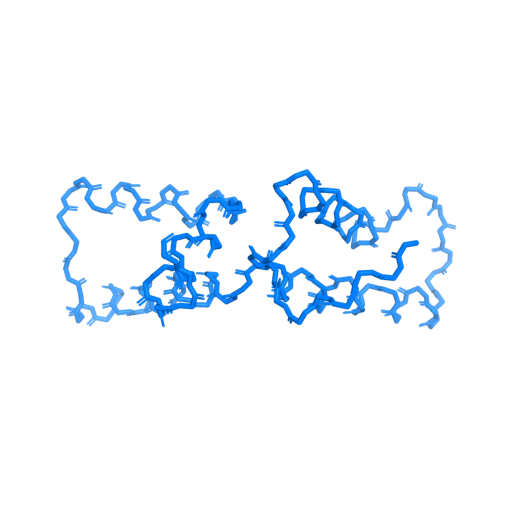.475 4.394 12.730 1.00 87.44 84 PHE A C 1
ATOM 663 O O . PHE A 1 84 ? -1.127 4.600 11.571 1.00 87.44 84 PHE A O 1
ATOM 670 N N . ILE A 1 85 ? -1.028 5.122 13.759 1.00 87.75 85 ILE A N 1
ATOM 671 C CA . ILE A 1 85 ? -0.082 6.242 13.622 1.00 87.75 85 ILE A CA 1
ATOM 672 C C . ILE A 1 85 ? 1.232 5.758 13.004 1.00 87.75 85 ILE A C 1
ATOM 674 O O . ILE A 1 85 ? 1.670 6.310 11.999 1.00 87.75 85 ILE A O 1
ATOM 678 N N . TYR A 1 86 ? 1.786 4.651 13.508 1.00 89.44 86 TYR A N 1
ATOM 679 C CA . TYR A 1 86 ? 2.996 4.050 12.944 1.00 89.44 86 TYR A CA 1
ATOM 680 C C . TYR A 1 86 ? 2.859 3.795 11.434 1.00 89.44 86 TYR A C 1
ATOM 682 O O . TYR A 1 86 ? 3.746 4.134 10.658 1.00 89.44 86 TYR A O 1
ATOM 690 N N . ARG A 1 87 ? 1.719 3.253 10.986 1.00 87.62 87 ARG A N 1
ATOM 691 C CA . ARG A 1 87 ? 1.447 3.002 9.559 1.00 87.62 87 ARG A CA 1
ATOM 692 C C . ARG A 1 87 ? 1.246 4.266 8.723 1.00 87.62 87 ARG A C 1
ATOM 694 O O . ARG A 1 87 ? 1.475 4.223 7.518 1.00 87.62 87 ARG A O 1
ATOM 701 N N . LEU A 1 88 ? 0.795 5.365 9.323 1.00 86.25 88 LEU A N 1
ATOM 702 C CA . LEU A 1 88 ? 0.680 6.647 8.627 1.00 86.25 88 LEU A CA 1
ATOM 703 C C . LEU A 1 88 ? 2.050 7.287 8.401 1.00 86.25 88 LEU A C 1
ATOM 705 O O . LEU A 1 88 ? 2.283 7.834 7.321 1.00 86.25 88 LEU A O 1
ATOM 709 N N . GLU A 1 89 ? 2.939 7.179 9.386 1.00 86.75 89 GLU A N 1
ATOM 710 C CA . GLU A 1 89 ? 4.292 7.745 9.355 1.00 86.75 89 GLU A CA 1
ATOM 711 C C . GLU A 1 89 ? 5.266 6.914 8.514 1.00 86.75 89 GLU A C 1
ATOM 713 O O . GLU A 1 89 ? 6.173 7.458 7.887 1.00 86.75 89 GLU A O 1
ATOM 718 N N . HIS A 1 90 ? 5.074 5.594 8.467 1.00 85.56 90 HIS A N 1
ATOM 719 C CA . HIS A 1 90 ? 5.978 4.694 7.762 1.00 85.56 90 HIS A CA 1
ATOM 720 C C . HIS A 1 90 ? 5.512 4.418 6.325 1.00 85.56 90 HIS A C 1
ATOM 722 O O . HIS A 1 90 ? 4.311 4.349 6.048 1.00 85.56 90 HIS A O 1
ATOM 728 N N . PRO A 1 91 ? 6.448 4.215 5.380 1.00 84.56 91 PRO A N 1
ATOM 729 C CA . PRO A 1 91 ? 6.103 3.795 4.029 1.00 84.56 91 PRO A CA 1
ATOM 730 C C . PRO A 1 91 ? 5.369 2.451 4.000 1.00 84.56 91 PRO A C 1
ATOM 732 O O . PRO A 1 91 ? 5.723 1.545 4.751 1.00 84.56 91 PRO A O 1
ATOM 735 N N . THR A 1 92 ? 4.451 2.276 3.040 1.00 88.75 92 THR A N 1
ATOM 736 C CA . THR A 1 92 ? 3.799 0.983 2.748 1.00 88.75 92 THR A CA 1
ATOM 737 C C . THR A 1 92 ? 4.842 -0.128 2.667 1.00 88.75 92 THR A C 1
ATOM 739 O O . THR A 1 92 ? 5.838 0.038 1.967 1.00 88.75 92 THR A O 1
ATOM 742 N N . SER A 1 93 ? 4.670 -1.242 3.372 1.00 91.75 93 SER A N 1
ATOM 743 C CA . SER A 1 93 ? 5.568 -2.392 3.237 1.00 91.75 93 SER A CA 1
ATOM 744 C C . SER A 1 93 ? 4.983 -3.421 2.268 1.00 91.75 93 SER A C 1
ATOM 746 O O . SER A 1 93 ? 3.766 -3.506 2.112 1.00 91.75 93 SER A O 1
ATOM 748 N N . TYR A 1 94 ? 5.824 -4.271 1.669 1.00 92.81 94 TYR A N 1
ATOM 749 C CA . TYR A 1 94 ? 5.334 -5.391 0.852 1.00 92.81 94 TYR A CA 1
ATOM 750 C C . TYR A 1 94 ? 4.411 -6.326 1.656 1.00 92.81 94 TYR A C 1
ATOM 752 O O . TYR A 1 94 ? 3.426 -6.849 1.145 1.00 92.81 94 TYR A O 1
ATOM 760 N N . ARG A 1 95 ? 4.658 -6.467 2.966 1.00 92.19 95 ARG A N 1
ATOM 761 C CA . ARG A 1 95 ? 3.766 -7.218 3.856 1.00 92.19 95 ARG A CA 1
ATOM 762 C C . ARG A 1 95 ? 2.367 -6.604 3.912 1.00 92.19 95 ARG A C 1
ATOM 764 O O . ARG A 1 95 ? 1.397 -7.345 4.020 1.00 92.19 95 ARG A O 1
ATOM 771 N N . ASP A 1 96 ? 2.234 -5.281 3.851 1.00 91.62 96 ASP A N 1
ATOM 772 C CA . ASP A 1 96 ? 0.919 -4.638 3.827 1.00 91.62 96 ASP A CA 1
ATOM 773 C C . ASP A 1 96 ? 0.185 -4.878 2.500 1.00 91.62 96 ASP A C 1
ATOM 775 O O . ASP A 1 96 ? -1.029 -5.090 2.527 1.00 91.62 96 ASP A O 1
ATOM 779 N N . VAL A 1 97 ? 0.915 -4.943 1.380 1.00 92.06 97 VAL A N 1
ATOM 780 C CA . VAL A 1 97 ? 0.383 -5.334 0.061 1.00 92.06 97 VAL A CA 1
ATOM 781 C C . VAL A 1 97 ? -0.166 -6.764 0.110 1.00 92.06 97 VAL A C 1
ATOM 783 O O . VAL A 1 97 ? -1.340 -6.978 -0.185 1.00 92.06 97 VAL A O 1
ATOM 786 N N . ILE A 1 98 ? 0.623 -7.721 0.611 1.00 94.38 98 ILE A N 1
ATOM 787 C CA . ILE A 1 98 ? 0.189 -9.116 0.806 1.00 94.38 98 ILE A CA 1
ATOM 788 C C . ILE A 1 98 ? -1.003 -9.215 1.764 1.00 94.38 98 ILE A C 1
ATOM 790 O O . ILE A 1 98 ? -1.991 -9.883 1.469 1.00 94.38 98 ILE A O 1
ATOM 794 N N . ASN A 1 99 ? -0.962 -8.520 2.904 1.00 92.69 99 ASN A N 1
ATOM 795 C CA . ASN A 1 99 ? -2.073 -8.514 3.858 1.00 92.69 99 ASN A CA 1
ATOM 796 C C . ASN A 1 99 ? -3.354 -7.926 3.252 1.00 92.69 99 ASN A C 1
ATOM 798 O O . ASN A 1 99 ? -4.454 -8.286 3.670 1.00 92.69 99 ASN A O 1
ATOM 802 N N . LYS A 1 100 ? -3.245 -6.968 2.326 1.00 91.12 100 LYS A N 1
ATOM 803 C CA . LYS A 1 100 ? -4.402 -6.455 1.591 1.00 91.12 100 LYS A CA 1
ATOM 804 C C . LYS A 1 100 ? -4.919 -7.491 0.596 1.00 91.12 100 LYS A C 1
ATOM 806 O O . LYS A 1 100 ? -6.109 -7.774 0.633 1.00 91.12 100 LYS A O 1
ATOM 811 N N . ALA A 1 101 ? -4.049 -8.105 -0.201 1.00 91.81 101 ALA A N 1
ATOM 812 C CA . ALA A 1 101 ? -4.441 -9.150 -1.145 1.00 91.81 101 ALA A CA 1
ATOM 813 C C . ALA A 1 101 ? -5.135 -10.340 -0.448 1.00 91.81 101 ALA A C 1
ATOM 815 O O . ALA A 1 101 ? -6.199 -10.763 -0.892 1.00 91.81 101 ALA A O 1
ATOM 816 N N . LYS A 1 102 ? -4.627 -10.787 0.712 1.00 93.31 102 LYS A N 1
ATOM 817 C CA . LYS A 1 102 ? -5.286 -11.806 1.555 1.00 93.31 102 LYS A CA 1
ATOM 818 C C . LYS A 1 102 ? -6.666 -11.367 2.050 1.00 93.31 102 LYS A C 1
ATOM 820 O O . LYS A 1 102 ? -7.615 -12.135 1.978 1.00 93.31 102 LYS A O 1
ATOM 825 N N . ARG A 1 103 ? -6.807 -10.121 2.527 1.00 91.75 103 ARG A N 1
ATOM 826 C CA . ARG A 1 103 ? -8.108 -9.573 2.969 1.00 91.75 103 ARG A CA 1
ATOM 827 C C . ARG A 1 103 ? -9.141 -9.508 1.843 1.00 91.75 103 ARG A C 1
ATOM 829 O O . ARG A 1 103 ? -10.325 -9.624 2.124 1.00 91.75 103 ARG A O 1
ATOM 836 N N . LEU A 1 104 ? -8.690 -9.309 0.606 1.00 91.31 104 LEU A N 1
ATOM 837 C CA . LEU A 1 104 ? -9.537 -9.303 -0.587 1.00 91.31 104 LEU A CA 1
ATOM 838 C C . LEU A 1 104 ? -9.795 -10.711 -1.153 1.00 91.31 104 LEU A C 1
ATOM 840 O O . LEU A 1 104 ? -10.532 -10.834 -2.123 1.00 91.31 104 LEU A O 1
ATOM 844 N N . GLY A 1 105 ? -9.197 -11.761 -0.577 1.00 91.62 105 GLY A N 1
ATOM 845 C CA . GLY A 1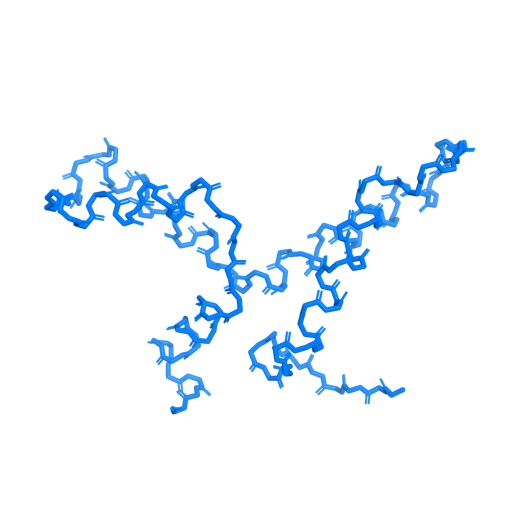 105 ? -9.338 -13.137 -1.061 1.00 91.62 105 GLY A CA 1
ATOM 846 C C . GLY A 1 105 ? -8.604 -13.430 -2.373 1.00 91.62 105 GLY A C 1
ATOM 847 O O . GLY A 1 105 ? -8.895 -14.434 -3.010 1.00 91.62 105 GLY A O 1
ATOM 848 N N . LEU A 1 106 ? -7.661 -12.573 -2.783 1.00 90.38 106 LEU A N 1
ATOM 849 C CA . LEU A 1 106 ? -6.911 -12.725 -4.040 1.00 90.38 106 LEU A CA 1
ATOM 850 C C . LEU A 1 106 ? -5.785 -13.761 -3.935 1.00 90.38 106 LEU A C 1
ATOM 852 O O . LEU A 1 106 ? -5.371 -14.336 -4.934 1.00 90.38 106 LEU A O 1
ATOM 856 N N . ILE A 1 107 ? -5.288 -13.990 -2.719 1.00 88.38 107 ILE A N 1
ATOM 857 C CA . ILE A 1 107 ? -4.245 -14.970 -2.403 1.00 88.38 107 ILE A CA 1
ATOM 858 C C . ILE A 1 107 ? -4.569 -15.640 -1.061 1.00 88.38 107 ILE A C 1
ATOM 860 O O . ILE A 1 107 ? -5.175 -15.007 -0.190 1.00 88.38 107 ILE A O 1
ATOM 864 N N . GLN A 1 108 ? -4.151 -16.898 -0.889 1.00 79.62 108 GLN A N 1
ATOM 865 C CA . GLN A 1 108 ? -4.358 -17.682 0.338 1.00 79.62 108 GLN A CA 1
ATOM 866 C C . GLN A 1 108 ? -3.222 -17.477 1.356 1.00 79.62 108 GLN A C 1
ATOM 868 O O . GLN A 1 108 ? -2.032 -17.353 0.986 1.00 79.62 108 GLN A O 1
#